Protein AF-A0A0A8KA82-F1 (afdb_monomer)

Sequence (112 aa):
HPCAITAPRFVVKMSAIATKNTRVESLEVKPPAHPTYDLKEVMQLALSEDAGNLGDVTCKATIPLDMESDAHFLAKEDGIIAGIALAEMIFAEVDPSLKVEWYVNDGDKVHK

Radius of gyration: 20.03 Å; Cα contacts (8 Å, |Δi|>4): 50; chains: 1; bounding box: 65×34×45 Å

pLDDT: mean 78.89, std 22.39, range [31.0, 97.69]

Foldseek 3Di:
DDDDDDDDDDDDDDDDDPDPDDPDDDPLPQPDDDPPDDLVVVLVVVLCVPQNPPGPPVCVVPPDPPDDDDDDDDDPAKDFDDCPSVVVVNCCVVPVVDDDDDPDHGGDIDHD

Structure (mmCIF, N/CA/C/O backbone):
data_AF-A0A0A8KA82-F1
#
_entry.id   AF-A0A0A8KA82-F1
#
loop_
_atom_site.group_PDB
_atom_site.id
_atom_site.type_symbol
_atom_site.label_atom_id
_atom_site.label_alt_id
_atom_site.label_comp_id
_atom_site.label_asym_id
_at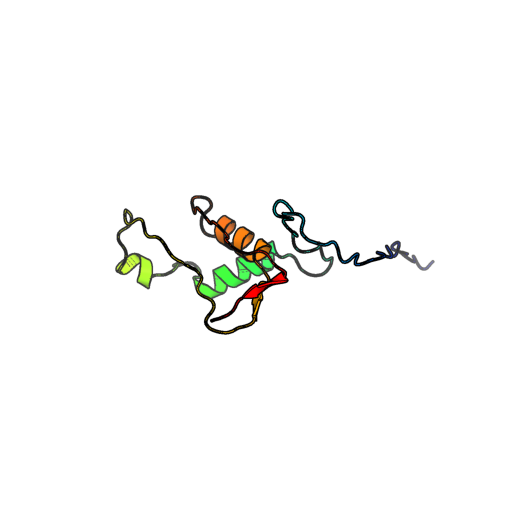om_site.label_entity_id
_atom_site.label_seq_id
_atom_site.pdbx_PDB_ins_code
_atom_site.Cartn_x
_atom_site.Cartn_y
_atom_site.Cartn_z
_atom_site.occupancy
_atom_site.B_iso_or_equiv
_atom_site.auth_seq_id
_atom_site.auth_comp_id
_atom_site.auth_asym_id
_atom_site.auth_atom_id
_atom_site.pdbx_PDB_model_num
ATOM 1 N N . HIS A 1 1 ? 43.354 -6.225 25.116 1.00 39.28 1 HIS A N 1
ATOM 2 C CA . HIS A 1 1 ? 42.542 -7.200 24.362 1.00 39.28 1 HIS A CA 1
ATOM 3 C C . HIS A 1 1 ? 41.437 -6.463 23.615 1.00 39.28 1 HIS A C 1
ATOM 5 O O . HIS A 1 1 ? 40.524 -5.984 24.275 1.00 39.28 1 HIS A O 1
ATOM 11 N N . PRO A 1 2 ? 41.523 -6.292 22.286 1.00 43.22 2 PRO A N 1
ATOM 12 C CA . PRO A 1 2 ? 40.417 -5.770 21.493 1.00 43.22 2 PRO A CA 1
ATOM 13 C C . PRO A 1 2 ? 39.523 -6.930 21.025 1.00 43.22 2 PRO A C 1
ATOM 15 O O . PRO A 1 2 ? 40.007 -7.916 20.473 1.00 43.22 2 PRO A O 1
ATOM 18 N N . CYS A 1 3 ? 38.222 -6.822 21.290 1.00 31.25 3 CYS A N 1
ATOM 19 C CA . CYS A 1 3 ? 37.200 -7.757 20.831 1.00 31.25 3 CYS A CA 1
ATOM 20 C C . CYS A 1 3 ? 36.778 -7.355 19.410 1.00 31.25 3 CYS A C 1
ATOM 22 O O . CYS A 1 3 ? 36.102 -6.346 19.224 1.00 31.25 3 CYS A O 1
ATOM 24 N N . ALA A 1 4 ? 37.225 -8.108 18.404 1.00 42.72 4 ALA A N 1
ATOM 25 C CA . ALA A 1 4 ? 36.799 -7.946 17.020 1.00 42.72 4 ALA A CA 1
ATOM 26 C C . ALA A 1 4 ? 35.571 -8.833 16.769 1.00 42.72 4 ALA A C 1
ATOM 28 O O . ALA A 1 4 ? 35.698 -10.039 16.560 1.00 42.72 4 ALA A O 1
ATOM 29 N N . ILE A 1 5 ? 34.376 -8.243 16.797 1.00 44.62 5 ILE A N 1
ATOM 30 C CA . ILE A 1 5 ? 33.147 -8.921 16.371 1.00 44.62 5 ILE A CA 1
ATOM 31 C C . ILE A 1 5 ? 33.143 -8.916 14.840 1.00 44.62 5 ILE A C 1
ATOM 33 O O . ILE A 1 5 ? 32.842 -7.909 14.204 1.00 44.62 5 ILE A O 1
ATOM 37 N N . THR A 1 6 ? 33.527 -10.042 14.240 1.00 44.03 6 THR A N 1
ATOM 38 C CA . THR A 1 6 ? 33.418 -10.252 12.793 1.00 44.03 6 THR A CA 1
ATOM 39 C C . THR A 1 6 ? 32.050 -10.867 12.511 1.00 44.03 6 THR A C 1
ATOM 41 O O . THR A 1 6 ? 31.856 -12.062 12.718 1.00 44.03 6 THR A O 1
ATOM 44 N N . ALA A 1 7 ? 31.083 -10.059 12.072 1.00 47.66 7 ALA A N 1
ATOM 45 C CA . ALA A 1 7 ? 29.824 -10.581 11.545 1.00 47.66 7 ALA A CA 1
ATOM 46 C C . ALA A 1 7 ? 30.075 -11.252 10.176 1.00 47.66 7 ALA A C 1
ATOM 48 O O . ALA A 1 7 ? 30.805 -10.685 9.353 1.00 47.66 7 ALA A O 1
ATOM 49 N N . PRO A 1 8 ? 29.505 -12.437 9.893 1.00 43.81 8 PRO A N 1
ATOM 50 C CA . PRO A 1 8 ? 29.679 -13.080 8.599 1.00 43.81 8 PRO A CA 1
ATOM 51 C C . PRO A 1 8 ? 28.957 -12.266 7.517 1.00 43.81 8 PRO A C 1
ATOM 53 O O . PRO A 1 8 ? 27.758 -12.007 7.598 1.00 43.81 8 PRO A O 1
ATOM 56 N N . ARG A 1 9 ? 29.700 -11.847 6.488 1.00 48.72 9 ARG A N 1
ATOM 57 C CA . ARG A 1 9 ? 29.131 -11.212 5.293 1.00 48.72 9 ARG A CA 1
ATOM 58 C C . ARG A 1 9 ? 28.453 -12.288 4.448 1.00 48.72 9 ARG A C 1
ATOM 60 O O . ARG A 1 9 ? 29.136 -13.078 3.800 1.00 48.72 9 ARG A O 1
ATOM 67 N N . PHE A 1 10 ? 27.125 -12.309 4.435 1.00 38.56 10 PHE A N 1
ATOM 68 C CA . PHE A 1 10 ? 26.374 -13.115 3.477 1.00 38.56 10 PHE A CA 1
ATOM 69 C C . PHE A 1 10 ? 26.462 -12.457 2.096 1.00 38.56 10 PHE A C 1
ATOM 71 O O . PHE A 1 10 ? 25.917 -11.380 1.867 1.00 38.56 10 PHE A O 1
ATOM 78 N N . VAL A 1 11 ? 27.189 -13.091 1.176 1.00 39.19 11 VAL A N 1
ATOM 79 C CA . VAL A 1 11 ? 27.209 -12.698 -0.237 1.00 39.19 11 VAL A CA 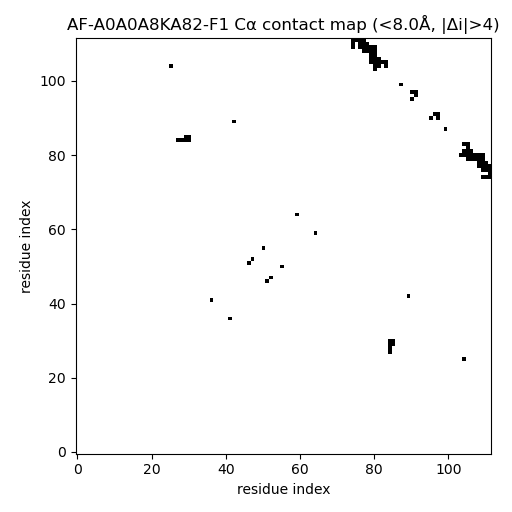1
ATOM 80 C C . VAL A 1 11 ? 26.009 -13.349 -0.912 1.00 39.19 11 VAL A C 1
ATOM 82 O O . VAL A 1 11 ? 26.011 -14.553 -1.165 1.00 39.19 11 VAL A O 1
ATOM 85 N N . VAL A 1 12 ? 24.983 -12.555 -1.205 1.00 34.16 12 VAL A N 1
ATOM 86 C CA . VAL A 1 12 ? 23.833 -12.999 -1.996 1.00 34.16 12 VAL A CA 1
ATOM 87 C C . VAL A 1 12 ? 24.203 -12.898 -3.477 1.00 34.16 12 VAL A C 1
ATOM 89 O O . VAL A 1 12 ? 24.442 -11.808 -3.994 1.00 34.16 12 VAL A O 1
ATOM 92 N N . LYS A 1 13 ? 24.290 -14.039 -4.167 1.00 31.00 13 LYS A N 1
ATOM 93 C CA . LYS A 1 13 ? 24.421 -14.085 -5.630 1.00 31.00 13 LYS A CA 1
ATOM 94 C C . LYS A 1 13 ? 23.026 -14.000 -6.247 1.00 31.00 13 LYS A C 1
ATOM 96 O O . LYS A 1 13 ? 22.241 -14.927 -6.093 1.00 31.00 13 LYS A O 1
ATOM 101 N N . MET A 1 14 ? 22.743 -12.908 -6.952 1.00 33.09 14 MET A N 1
ATOM 102 C CA . MET A 1 14 ? 21.523 -12.742 -7.743 1.00 33.09 14 MET A CA 1
ATOM 103 C C . MET A 1 14 ? 21.827 -13.077 -9.206 1.00 33.09 14 MET A C 1
ATOM 105 O O . MET A 1 14 ? 22.645 -12.412 -9.839 1.00 33.09 14 MET A O 1
ATOM 109 N N . SER A 1 15 ? 21.186 -14.115 -9.742 1.00 36.22 15 SER A N 1
ATOM 110 C CA . SER A 1 15 ? 21.169 -14.411 -11.178 1.00 36.22 15 SER A CA 1
ATOM 111 C C . SER A 1 15 ? 19.748 -14.226 -11.696 1.00 36.22 15 SER A C 1
ATOM 113 O O . SER A 1 15 ? 18.856 -14.980 -11.313 1.00 36.22 15 SER A O 1
ATOM 115 N N . ALA A 1 16 ? 19.537 -13.237 -12.563 1.00 36.44 16 ALA A N 1
ATOM 116 C CA . ALA A 1 16 ? 18.270 -13.057 -13.259 1.00 36.44 16 ALA A CA 1
ATOM 117 C C . ALA A 1 16 ? 18.222 -14.000 -14.472 1.00 36.44 16 ALA A C 1
ATOM 119 O O . ALA A 1 16 ? 19.006 -13.852 -15.411 1.00 36.44 16 ALA A O 1
ATOM 120 N N . ILE A 1 17 ? 17.314 -14.977 -14.448 1.00 44.03 17 ILE A N 1
ATOM 121 C CA . ILE A 1 17 ? 16.954 -15.777 -15.622 1.00 44.03 17 ILE A CA 1
ATOM 122 C C . ILE A 1 17 ? 15.690 -15.157 -16.215 1.00 44.03 17 ILE A C 1
ATOM 124 O O . ILE A 1 17 ? 14.655 -15.078 -15.556 1.00 44.03 17 ILE A O 1
ATOM 128 N N . ALA A 1 18 ? 15.776 -14.704 -17.465 1.00 44.78 18 ALA A N 1
ATOM 129 C CA . ALA A 1 18 ? 14.614 -14.275 -18.230 1.00 44.78 18 ALA A CA 1
ATOM 130 C C . ALA A 1 18 ? 13.793 -15.512 -18.625 1.00 44.78 18 ALA A C 1
ATOM 132 O O . ALA A 1 18 ? 14.143 -16.222 -19.570 1.00 44.78 18 ALA A O 1
ATOM 133 N N . THR A 1 19 ? 12.720 -15.792 -17.886 1.00 39.16 19 THR A N 1
ATOM 134 C CA . THR A 1 19 ? 11.844 -16.938 -18.154 1.00 39.16 19 THR A CA 1
ATOM 135 C C . THR A 1 19 ? 10.600 -16.459 -18.896 1.00 39.16 19 THR A C 1
ATOM 137 O O . THR A 1 19 ? 9.864 -15.601 -18.419 1.00 39.16 19 THR A O 1
ATOM 140 N N . LYS A 1 20 ? 10.397 -16.990 -20.105 1.00 45.91 20 LYS A N 1
ATOM 141 C CA . LYS A 1 20 ? 9.223 -16.745 -20.954 1.00 45.91 20 LYS A CA 1
ATOM 142 C C . LYS A 1 20 ? 7.946 -17.286 -20.291 1.00 45.91 20 LYS A C 1
ATOM 144 O O . LYS A 1 20 ? 7.957 -18.405 -19.790 1.00 45.91 20 LYS A O 1
ATOM 149 N N . ASN A 1 21 ? 6.861 -16.506 -20.372 1.00 47.00 21 ASN A N 1
ATOM 150 C CA . ASN A 1 21 ? 5.442 -16.863 -20.197 1.00 47.00 21 ASN A CA 1
ATOM 151 C C . ASN A 1 21 ? 5.136 -18.102 -19.344 1.00 47.00 21 ASN A C 1
ATOM 153 O O . ASN A 1 21 ? 4.678 -19.125 -19.850 1.00 47.00 21 ASN A O 1
ATOM 157 N N . THR A 1 22 ? 5.295 -17.981 -18.032 1.00 34.59 22 THR A N 1
ATOM 158 C CA . THR A 1 22 ? 4.595 -18.861 -17.093 1.00 34.59 22 THR A CA 1
ATOM 159 C C . THR A 1 22 ? 3.862 -17.952 -16.121 1.00 34.59 22 THR A C 1
ATOM 161 O O . THR A 1 22 ? 4.469 -17.028 -15.590 1.00 34.59 22 THR A O 1
ATOM 164 N N . ARG A 1 23 ? 2.548 -18.141 -15.966 1.00 40.94 23 ARG A N 1
ATOM 165 C CA . ARG A 1 23 ? 1.726 -17.404 -15.001 1.00 40.94 23 ARG A CA 1
ATOM 166 C C . ARG A 1 23 ? 2.241 -17.804 -13.619 1.00 40.94 23 ARG A C 1
ATOM 168 O O . ARG A 1 23 ? 1.947 -18.902 -13.158 1.00 40.94 23 ARG A O 1
ATOM 175 N N . VAL A 1 24 ? 3.129 -16.991 -13.056 1.00 42.16 24 VAL A N 1
ATOM 176 C CA . VAL A 1 24 ? 3.698 -17.231 -11.733 1.00 42.16 24 VAL A CA 1
ATOM 177 C C . VAL A 1 24 ? 2.624 -16.808 -10.745 1.00 42.16 24 VAL A C 1
ATOM 179 O O . VAL A 1 24 ? 2.183 -15.661 -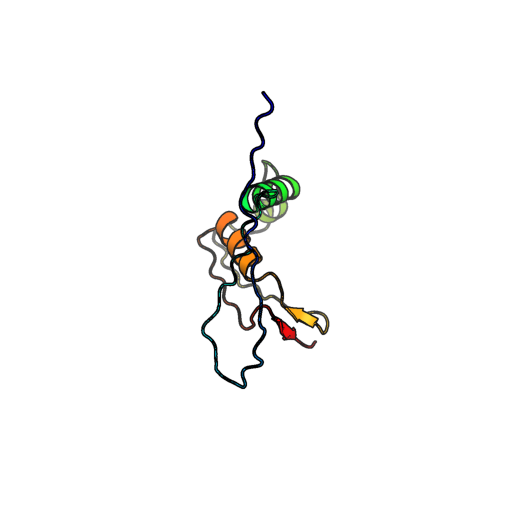10.779 1.00 42.16 24 VAL A O 1
ATOM 182 N N . GLU A 1 25 ? 2.147 -17.752 -9.937 1.00 41.66 25 GLU A N 1
ATOM 183 C CA . GLU A 1 25 ? 1.377 -17.429 -8.739 1.00 41.66 25 GLU A CA 1
ATOM 184 C C . GLU A 1 25 ? 2.182 -16.406 -7.937 1.00 41.66 25 GLU A C 1
ATOM 186 O O . GLU A 1 25 ? 3.378 -16.600 -7.717 1.00 41.66 25 GLU A O 1
ATOM 191 N N . SER A 1 26 ? 1.515 -15.297 -7.619 1.00 43.31 26 SER A N 1
ATOM 192 C CA . SER A 1 26 ? 1.954 -14.167 -6.802 1.00 43.31 26 SER A CA 1
ATOM 193 C C . SER A 1 26 ? 3.152 -14.506 -5.918 1.00 43.31 26 SER A C 1
ATOM 195 O O . SER A 1 26 ? 3.019 -15.050 -4.821 1.00 43.31 26 SER A O 1
ATOM 197 N N . LEU A 1 27 ? 4.348 -14.173 -6.403 1.00 48.66 27 LEU A N 1
ATOM 198 C CA . LEU A 1 27 ? 5.503 -14.057 -5.532 1.00 48.66 27 LEU A CA 1
ATOM 199 C C . LEU A 1 27 ? 5.254 -12.789 -4.718 1.00 48.66 27 LEU A C 1
ATOM 201 O O . LEU A 1 27 ? 5.599 -11.699 -5.164 1.00 48.66 27 LEU A O 1
ATOM 205 N N . GLU A 1 28 ? 4.620 -12.926 -3.551 1.00 55.22 28 GLU A N 1
ATOM 206 C CA . GLU A 1 28 ? 4.694 -11.919 -2.493 1.00 55.22 28 GLU A CA 1
ATOM 207 C C . GLU A 1 28 ? 6.182 -11.690 -2.203 1.00 55.22 28 GLU A C 1
ATOM 209 O O . GLU A 1 28 ? 6.811 -12.401 -1.411 1.00 55.22 28 GLU A O 1
ATOM 214 N N . VAL A 1 29 ? 6.798 -10.724 -2.884 1.00 62.16 29 VAL A N 1
ATOM 215 C CA . VAL A 1 29 ? 8.154 -10.301 -2.557 1.00 62.16 29 VAL A CA 1
ATOM 216 C C . VAL A 1 29 ? 8.022 -9.422 -1.329 1.00 62.16 29 VAL A C 1
ATOM 218 O O . VAL A 1 29 ? 7.949 -8.197 -1.415 1.00 62.16 29 VAL A O 1
ATOM 221 N N . LYS A 1 30 ? 7.956 -10.069 -0.161 1.00 67.69 30 LYS A N 1
ATOM 222 C CA . LYS A 1 30 ? 8.049 -9.358 1.110 1.00 67.69 30 LYS A CA 1
ATOM 223 C C . LYS A 1 30 ? 9.324 -8.525 1.076 1.00 67.69 30 LYS A C 1
ATOM 225 O O . LYS A 1 30 ? 10.376 -9.064 0.705 1.00 67.69 30 LYS A O 1
ATOM 230 N N . PRO A 1 31 ? 9.249 -7.231 1.426 1.00 74.06 31 PRO A N 1
ATOM 231 C CA . PRO A 1 31 ? 10.430 -6.394 1.444 1.00 74.06 31 PRO A CA 1
ATOM 232 C C . PRO A 1 31 ? 11.553 -7.073 2.238 1.00 74.06 31 PRO A C 1
ATOM 234 O O . PRO A 1 31 ? 11.292 -7.684 3.281 1.00 74.06 31 PRO A O 1
ATOM 237 N N . PRO A 1 32 ? 12.799 -7.024 1.743 1.00 75.88 32 PRO A N 1
ATOM 238 C CA . PRO A 1 32 ? 13.900 -7.708 2.393 1.00 75.88 32 PRO A CA 1
ATOM 239 C C . PRO A 1 32 ? 14.109 -7.135 3.795 1.00 75.88 32 PRO A C 1
ATOM 241 O O . PRO A 1 32 ? 14.169 -5.920 3.977 1.00 75.88 32 PRO A O 1
ATOM 244 N N . ALA A 1 33 ? 14.266 -8.016 4.783 1.00 78.56 33 ALA A N 1
ATOM 245 C CA . ALA A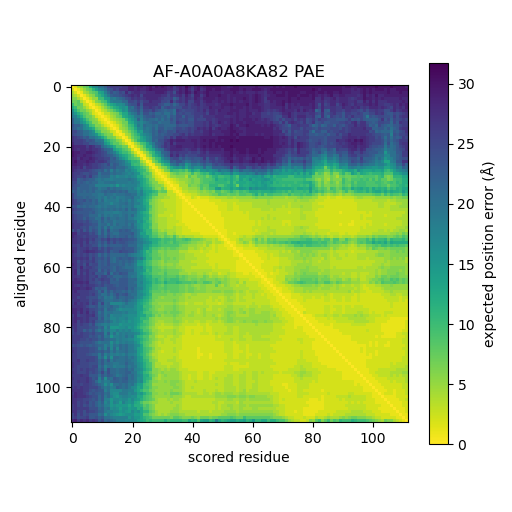 1 33 ? 14.639 -7.598 6.126 1.00 78.56 33 ALA A CA 1
ATOM 246 C C . ALA A 1 33 ? 15.973 -6.838 6.075 1.00 78.56 33 ALA A C 1
ATOM 248 O O . ALA A 1 33 ? 16.945 -7.307 5.473 1.00 78.56 33 ALA A O 1
ATOM 249 N N . HIS A 1 34 ? 16.024 -5.673 6.717 1.00 79.62 34 HIS A N 1
ATOM 250 C CA . HIS A 1 34 ? 17.204 -4.821 6.719 1.00 79.62 34 HIS A CA 1
ATOM 251 C C . HIS A 1 34 ? 17.589 -4.451 8.156 1.00 79.62 34 HIS A C 1
ATOM 253 O O . HIS A 1 34 ? 16.721 -4.088 8.943 1.00 79.62 34 HIS A O 1
ATOM 259 N N . PRO A 1 35 ? 18.880 -4.499 8.531 1.00 82.81 35 PRO A N 1
ATOM 260 C CA . PRO A 1 35 ? 19.299 -4.281 9.918 1.00 82.81 35 PRO A CA 1
ATOM 261 C C . PRO A 1 35 ? 19.146 -2.833 10.409 1.00 82.81 35 PRO A C 1
ATOM 263 O O . PRO A 1 35 ? 19.390 -2.576 11.583 1.00 82.81 35 PRO A O 1
ATOM 266 N N . THR A 1 36 ? 18.818 -1.878 9.531 1.00 86.44 36 THR A N 1
ATOM 267 C CA . THR A 1 36 ? 18.783 -0.443 9.876 1.00 86.44 36 THR A CA 1
ATOM 268 C C . THR A 1 36 ? 17.398 0.188 9.861 1.00 86.44 36 THR A C 1
ATOM 270 O O . THR A 1 36 ? 17.287 1.332 10.287 1.00 86.44 36 THR A O 1
ATOM 273 N N . TYR A 1 37 ? 16.378 -0.476 9.319 1.00 82.88 37 TYR A N 1
ATOM 274 C CA . TYR A 1 37 ? 15.023 0.068 9.295 1.00 82.88 37 TYR A CA 1
ATOM 275 C C . TYR A 1 37 ? 14.019 -1.030 9.618 1.00 82.88 37 TYR A C 1
ATOM 277 O O . TYR A 1 37 ? 14.125 -2.145 9.107 1.00 82.88 37 TYR A O 1
ATOM 285 N N . ASP A 1 38 ? 13.050 -0.691 10.461 1.00 90.56 38 ASP A N 1
ATOM 286 C CA . ASP A 1 38 ? 11.891 -1.524 10.739 1.00 90.56 38 ASP A CA 1
ATOM 287 C C . ASP A 1 38 ? 10.699 -0.954 9.970 1.00 90.56 38 ASP A C 1
ATOM 289 O O . ASP A 1 38 ? 10.260 0.173 10.199 1.00 90.56 38 ASP A O 1
ATOM 293 N N . LEU A 1 39 ? 10.192 -1.734 9.019 1.00 91.06 39 LEU A N 1
ATOM 294 C CA . LEU A 1 39 ? 9.063 -1.324 8.191 1.00 91.06 39 LEU A CA 1
ATOM 295 C C . LEU A 1 39 ? 7.803 -1.103 9.019 1.00 91.06 39 LEU A C 1
ATOM 297 O O . LEU A 1 39 ? 7.043 -0.191 8.707 1.00 91.06 39 LEU A O 1
ATOM 301 N N . LYS A 1 40 ? 7.604 -1.880 10.088 1.00 91.00 40 LYS A N 1
ATOM 302 C CA . LYS A 1 40 ? 6.446 -1.711 10.958 1.00 91.00 40 LYS A CA 1
ATOM 303 C C . LYS A 1 40 ? 6.513 -0.376 11.690 1.00 91.00 40 LYS A C 1
ATOM 305 O O . LYS A 1 40 ? 5.527 0.352 11.704 1.00 91.00 40 LYS A O 1
ATOM 310 N N . GLU A 1 41 ? 7.673 -0.027 12.242 1.00 92.88 41 GLU A N 1
ATOM 311 C CA . GLU A 1 41 ? 7.857 1.267 12.910 1.00 92.88 41 GLU A CA 1
ATOM 312 C C . GLU A 1 41 ? 7.664 2.433 11.937 1.00 92.88 41 GLU A C 1
ATOM 314 O O . GLU A 1 41 ? 6.992 3.405 12.271 1.00 92.88 41 GLU A O 1
ATOM 319 N N . VAL A 1 42 ? 8.198 2.327 10.715 1.00 93.69 42 VAL A N 1
ATOM 320 C CA . VAL A 1 42 ? 8.027 3.361 9.682 1.00 93.69 42 VAL A CA 1
ATOM 321 C C . VAL A 1 42 ? 6.557 3.519 9.292 1.00 93.69 42 VAL A C 1
ATOM 323 O O . VAL A 1 42 ? 6.075 4.646 9.203 1.00 93.69 42 VAL A O 1
ATOM 326 N N . MET A 1 43 ? 5.834 2.414 9.095 1.00 93.88 43 MET A N 1
ATOM 327 C CA . MET A 1 43 ? 4.401 2.443 8.795 1.00 93.88 43 MET A CA 1
ATOM 328 C C . MET A 1 43 ? 3.605 3.095 9.927 1.00 93.88 43 MET A C 1
ATOM 330 O O . MET A 1 43 ? 2.811 3.997 9.675 1.00 93.88 43 MET A O 1
ATOM 334 N N . GLN A 1 44 ? 3.847 2.692 11.176 1.00 93.69 44 GLN A N 1
ATOM 335 C CA . GLN A 1 44 ? 3.162 3.258 12.339 1.00 93.69 44 GLN A CA 1
ATOM 336 C C . GLN A 1 44 ? 3.473 4.744 12.522 1.00 93.69 44 GLN A C 1
ATOM 338 O O . GLN A 1 44 ? 2.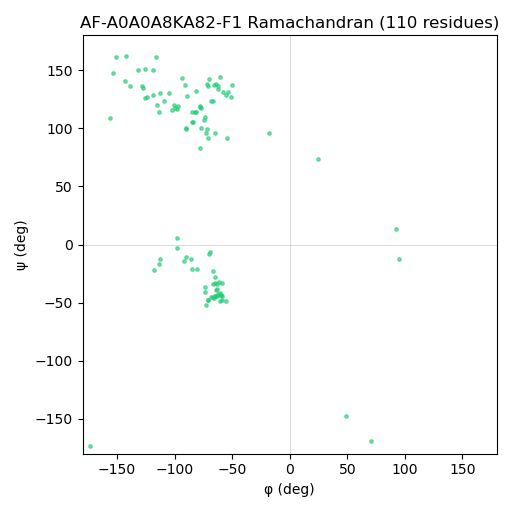581 5.524 12.854 1.00 93.69 44 GLN A O 1
ATOM 343 N N . LEU A 1 45 ? 4.718 5.151 12.271 1.00 95.12 45 LEU A N 1
ATOM 344 C CA . LEU A 1 45 ? 5.113 6.552 12.322 1.00 95.12 45 LEU A CA 1
ATOM 345 C C . LEU A 1 45 ? 4.399 7.374 11.243 1.00 95.12 45 LEU A C 1
ATOM 347 O O . LEU A 1 45 ? 3.896 8.448 11.556 1.00 95.12 45 LEU A O 1
ATOM 351 N N . ALA A 1 46 ? 4.320 6.867 10.011 1.00 95.31 46 ALA A N 1
ATOM 352 C CA . ALA A 1 46 ? 3.631 7.540 8.911 1.00 95.31 46 ALA A CA 1
ATOM 353 C C . ALA A 1 46 ? 2.118 7.665 9.166 1.00 95.31 46 ALA A C 1
ATOM 355 O O . ALA A 1 46 ? 1.557 8.742 9.006 1.00 95.31 46 ALA A O 1
ATOM 356 N N . LEU A 1 47 ? 1.463 6.599 9.639 1.00 94.44 47 LEU A N 1
ATOM 357 C CA . LEU A 1 47 ? 0.034 6.634 9.981 1.00 94.44 47 LEU A CA 1
ATOM 358 C C . LEU A 1 47 ? -0.260 7.591 11.147 1.00 94.44 47 LEU A C 1
ATOM 360 O O . LEU A 1 47 ? -1.264 8.302 11.144 1.00 94.44 47 LEU A O 1
ATOM 364 N N . SER A 1 48 ? 0.627 7.622 12.145 1.00 94.75 48 SER A N 1
ATOM 365 C CA . SER A 1 48 ? 0.537 8.555 13.271 1.00 94.75 48 SER A CA 1
ATOM 366 C C . SER A 1 48 ? 0.748 10.009 12.837 1.00 94.75 48 SER A C 1
ATOM 368 O O . SER A 1 48 ? 0.122 10.910 13.389 1.00 94.75 48 SER A O 1
ATOM 370 N N . GLU A 1 49 ? 1.602 10.257 11.845 1.00 96.00 49 GLU A N 1
ATOM 371 C CA . GLU A 1 49 ? 1.806 11.593 11.281 1.00 96.00 49 GLU A CA 1
ATOM 372 C C . GLU A 1 49 ? 0.576 12.089 10.510 1.00 96.00 49 GLU A C 1
ATOM 374 O O . GLU A 1 49 ? 0.141 13.214 10.751 1.00 96.00 49 GLU A O 1
ATOM 379 N N . ASP A 1 50 ? -0.027 11.238 9.676 1.00 95.38 50 ASP A N 1
ATOM 380 C CA . ASP A 1 50 ? -1.174 11.599 8.833 1.00 95.38 50 ASP A CA 1
ATOM 381 C C . ASP A 1 50 ? -2.469 11.812 9.641 1.00 95.38 50 ASP A C 1
ATOM 383 O O . ASP A 1 50 ? -3.160 12.822 9.494 1.00 95.38 50 ASP A O 1
ATOM 387 N N . ALA A 1 51 ? -2.792 10.882 10.547 1.00 91.19 51 ALA A N 1
ATOM 388 C CA . ALA A 1 51 ? -4.094 10.850 11.221 1.00 91.19 51 ALA A CA 1
ATOM 389 C C . ALA A 1 51 ? -4.024 11.136 12.735 1.00 91.19 51 ALA A C 1
ATOM 391 O O . ALA A 1 51 ? -5.041 11.446 13.373 1.00 91.19 51 ALA A O 1
ATOM 392 N N . GLY A 1 52 ? -2.833 11.048 13.332 1.00 89.12 52 GLY A N 1
ATOM 393 C CA . GLY A 1 52 ? -2.605 11.279 14.756 1.00 89.12 52 GLY A CA 1
ATOM 394 C C . GLY A 1 52 ? -3.576 10.528 15.669 1.00 89.12 52 GLY A C 1
ATOM 395 O O . GLY A 1 52 ? -4.069 9.442 15.372 1.00 89.12 52 GLY A O 1
ATOM 396 N N . ASN A 1 53 ? -3.888 11.138 16.814 1.00 87.62 53 ASN A N 1
ATOM 397 C CA . ASN A 1 53 ? -4.753 10.519 17.825 1.00 87.62 53 ASN A CA 1
ATOM 398 C C . ASN A 1 53 ? -6.253 10.641 17.514 1.00 87.62 53 ASN A C 1
ATOM 400 O O . ASN A 1 53 ? -7.064 9.911 18.080 1.00 87.62 53 ASN A O 1
ATOM 404 N N . LEU A 1 54 ? -6.644 11.609 16.679 1.00 90.44 54 LEU A N 1
ATOM 405 C CA . LEU A 1 54 ? -8.052 11.888 16.386 1.00 90.44 54 LEU A CA 1
ATOM 406 C C . LEU A 1 54 ? -8.559 11.115 15.162 1.00 90.44 54 LEU A C 1
ATOM 408 O O . LEU A 1 54 ? -9.777 10.979 15.005 1.00 90.44 54 LEU A O 1
ATOM 412 N N . GLY A 1 55 ? -7.659 10.549 14.355 1.00 91.00 55 GLY A N 1
ATOM 413 C CA . GLY A 1 55 ? -7.983 9.905 13.087 1.00 91.00 55 GLY A CA 1
ATOM 414 C C . GLY A 1 55 ? -8.401 10.919 12.016 1.00 91.00 55 GLY A C 1
ATOM 415 O O . GLY A 1 55 ? -8.337 12.131 12.228 1.00 91.00 55 GLY A O 1
ATOM 416 N N . ASP A 1 56 ? -8.924 10.425 10.893 1.00 93.00 56 ASP A N 1
ATOM 417 C CA . ASP A 1 56 ? -9.514 11.283 9.861 1.00 93.00 56 ASP A CA 1
ATOM 418 C C . ASP A 1 56 ? -10.872 11.845 10.326 1.00 93.00 56 ASP A C 1
ATOM 420 O O . ASP A 1 56 ? -11.929 11.207 10.239 1.00 93.00 56 ASP A O 1
ATOM 424 N N . VAL A 1 57 ? -10.839 13.065 10.866 1.00 94.19 57 VAL A N 1
ATOM 425 C CA . VAL A 1 57 ? -12.030 13.784 11.344 1.00 94.19 57 VAL A CA 1
ATOM 426 C C . VAL A 1 57 ? -13.000 14.129 10.214 1.00 94.19 57 VAL A C 1
ATOM 428 O O . VAL A 1 57 ? -14.205 14.217 10.459 1.00 94.19 57 VAL A O 1
ATOM 431 N N . THR A 1 58 ? -12.500 14.296 8.988 1.00 93.62 58 THR A N 1
ATOM 432 C CA . THR A 1 58 ? -13.329 14.607 7.821 1.00 93.62 58 THR A CA 1
ATOM 433 C C . THR A 1 58 ? -14.147 13.383 7.445 1.00 93.62 58 THR A C 1
ATOM 435 O O . THR A 1 58 ? -15.370 13.489 7.328 1.00 93.62 58 THR A O 1
ATOM 438 N N . CYS A 1 59 ? -13.518 12.208 7.354 1.00 92.81 59 CYS A N 1
ATOM 439 C CA . CYS A 1 59 ? -14.218 10.945 7.120 1.00 92.81 59 CYS A CA 1
ATOM 440 C C . CYS A 1 59 ? -15.255 10.664 8.211 1.00 92.81 59 CYS A C 1
ATOM 442 O O . CYS A 1 59 ? -16.414 10.414 7.889 1.00 92.81 59 CYS A O 1
ATOM 444 N N . LYS A 1 60 ? -14.896 10.808 9.494 1.00 91.69 60 LYS A N 1
ATOM 445 C CA . LYS A 1 60 ? -15.836 10.594 10.614 1.00 91.69 60 LYS A CA 1
ATOM 446 C C . LYS A 1 60 ? -17.070 11.498 10.566 1.00 91.69 60 LYS A C 1
ATOM 448 O O . LYS A 1 60 ? -18.134 11.097 11.027 1.00 91.69 60 LYS A O 1
ATOM 453 N N . ALA A 1 61 ? -16.925 12.724 10.067 1.00 95.69 61 ALA A N 1
ATOM 454 C CA . ALA A 1 61 ? -18.021 13.687 10.001 1.00 95.69 61 ALA A CA 1
ATOM 455 C C . ALA A 1 61 ? -18.899 13.530 8.749 1.00 95.69 61 ALA A C 1
ATOM 457 O O . ALA A 1 61 ? -20.029 14.020 8.743 1.00 95.69 61 ALA A O 1
ATOM 458 N N . THR A 1 62 ? -18.386 12.905 7.686 1.00 96.69 62 THR A N 1
ATOM 459 C CA . THR A 1 62 ? -19.023 12.921 6.356 1.00 96.69 62 THR A CA 1
ATOM 460 C C . THR A 1 62 ? -19.440 11.548 5.844 1.00 96.69 62 THR A C 1
ATOM 462 O O . THR A 1 62 ? -20.339 11.480 5.007 1.00 96.69 62 THR A O 1
ATOM 465 N N . ILE A 1 63 ? -18.841 10.468 6.351 1.00 94.00 63 ILE A N 1
ATOM 466 C CA . ILE A 1 63 ? -19.090 9.099 5.900 1.00 94.00 63 ILE A CA 1
ATOM 467 C C . ILE A 1 63 ? -19.861 8.326 6.984 1.00 94.00 63 ILE A C 1
ATOM 469 O O . ILE A 1 63 ? -19.393 8.249 8.123 1.00 94.00 63 ILE A O 1
ATOM 473 N N . PRO A 1 64 ? -21.040 7.757 6.670 1.00 93.88 64 PRO A N 1
ATOM 474 C CA . PRO A 1 64 ? -21.768 6.883 7.589 1.00 93.88 64 PRO A CA 1
ATOM 475 C C . PRO A 1 64 ? -20.957 5.638 7.976 1.00 93.88 64 PRO A C 1
ATOM 477 O O . PRO A 1 64 ? -20.243 5.077 7.151 1.00 93.88 64 PRO A O 1
ATOM 480 N N . LEU A 1 65 ? -21.096 5.180 9.224 1.00 89.38 65 LEU A N 1
ATOM 481 C CA . LEU A 1 65 ? -20.328 4.045 9.764 1.00 89.38 65 LEU A CA 1
ATOM 482 C C . LEU A 1 65 ? -20.664 2.695 9.114 1.00 89.38 65 LEU A C 1
ATOM 484 O O . LEU A 1 65 ? -19.868 1.767 9.189 1.00 89.38 65 LEU A O 1
ATOM 488 N N . ASP A 1 66 ? -21.851 2.575 8.533 1.00 89.81 66 ASP A N 1
ATOM 489 C CA . ASP A 1 66 ? -22.376 1.383 7.867 1.00 89.81 66 ASP A CA 1
ATOM 490 C C . ASP A 1 66 ? -22.210 1.432 6.341 1.00 89.81 66 ASP A C 1
ATOM 492 O O . ASP A 1 66 ? -22.705 0.556 5.632 1.00 89.81 66 ASP A O 1
ATOM 496 N N . MET A 1 67 ? -21.529 2.457 5.822 1.00 92.31 67 MET A N 1
ATOM 497 C CA . MET A 1 67 ? -21.288 2.589 4.394 1.00 92.31 67 MET A CA 1
ATOM 498 C C . MET A 1 67 ? -20.171 1.643 3.950 1.00 92.31 67 MET A C 1
ATOM 500 O O . MET A 1 67 ? -19.017 1.801 4.343 1.00 92.31 67 MET A O 1
ATOM 504 N N . GLU A 1 68 ? -20.506 0.707 3.067 1.00 91.25 68 GLU A N 1
ATOM 505 C CA . GLU A 1 68 ? -19.524 -0.056 2.298 1.00 91.25 68 GLU A CA 1
ATOM 506 C C . GLU A 1 68 ? -19.245 0.663 0.973 1.00 91.25 68 GLU A C 1
ATOM 508 O O . GLU A 1 68 ? -20.161 1.158 0.308 1.00 91.25 68 GLU A O 1
ATOM 513 N N . SER A 1 69 ? -17.974 0.739 0.585 1.00 90.19 69 SER A N 1
ATOM 514 C CA . SER A 1 69 ? -17.559 1.391 -0.656 1.00 90.19 69 SER A CA 1
ATOM 515 C C . SER A 1 69 ? -16.401 0.660 -1.312 1.00 90.19 69 SER A C 1
ATOM 517 O O . SER A 1 69 ? -15.447 0.289 -0.631 1.00 90.19 69 SER A O 1
ATOM 519 N N . ASP A 1 70 ? -16.448 0.571 -2.638 1.00 93.69 70 AS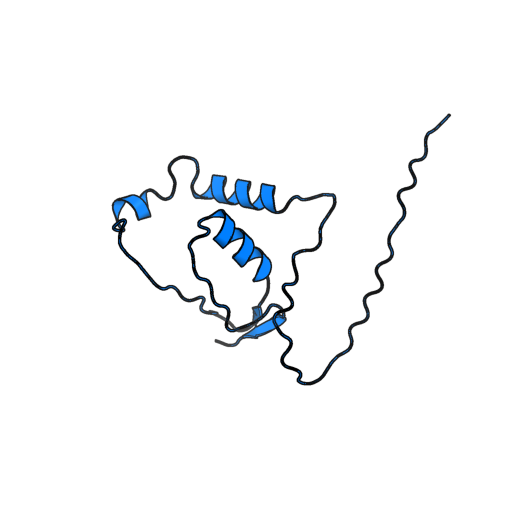P A N 1
ATOM 520 C CA . ASP A 1 70 ? -15.350 0.060 -3.451 1.00 93.69 70 ASP A CA 1
ATOM 521 C C . ASP A 1 70 ? -14.458 1.206 -3.946 1.00 93.69 70 ASP A C 1
ATOM 523 O O . ASP A 1 70 ? -14.933 2.289 -4.304 1.00 93.69 70 ASP A O 1
ATOM 527 N N . ALA A 1 71 ? -13.151 0.951 -4.007 1.00 93.50 71 ALA A N 1
ATOM 528 C CA . ALA A 1 71 ? -12.160 1.874 -4.546 1.00 93.50 71 ALA A CA 1
ATOM 529 C C . ALA A 1 71 ? -11.226 1.153 -5.525 1.00 93.50 71 ALA A C 1
ATOM 531 O O . ALA A 1 71 ? -10.947 -0.037 -5.388 1.00 93.50 71 ALA A O 1
ATOM 532 N N . HIS A 1 72 ? -10.715 1.892 -6.512 1.00 93.50 72 HIS A N 1
ATOM 533 C CA . HIS A 1 72 ? -9.818 1.352 -7.532 1.00 93.50 72 HIS A CA 1
ATOM 534 C C . HIS A 1 72 ? -8.541 2.181 -7.648 1.00 93.50 72 HIS A C 1
ATOM 536 O O . HIS A 1 72 ? -8.583 3.410 -7.750 1.00 93.50 72 HIS A O 1
ATOM 542 N N . PHE A 1 73 ? -7.401 1.493 -7.712 1.00 93.00 73 PHE A N 1
ATOM 543 C CA . PHE A 1 73 ? -6.129 2.099 -8.082 1.00 93.00 73 PHE A CA 1
ATOM 544 C C . PHE A 1 73 ? -6.057 2.281 -9.599 1.00 93.00 73 PHE A C 1
ATOM 546 O O . PHE A 1 73 ? -6.105 1.314 -10.355 1.00 93.00 73 PHE A O 1
ATOM 553 N N . LEU A 1 74 ? -5.930 3.532 -10.043 1.00 93.50 74 LEU A N 1
ATOM 554 C CA . LEU A 1 74 ? -5.829 3.893 -11.456 1.00 93.50 74 LEU A CA 1
ATOM 555 C C . LEU A 1 74 ? -4.456 4.508 -11.740 1.00 93.50 74 LEU A C 1
ATOM 557 O O . LEU A 1 74 ? -4.112 5.553 -11.182 1.00 93.50 74 LEU A O 1
ATOM 561 N N . ALA A 1 75 ? -3.689 3.883 -12.637 1.00 93.25 75 ALA A N 1
ATOM 562 C CA . ALA A 1 75 ? -2.449 4.458 -13.146 1.00 93.25 75 ALA A CA 1
ATOM 563 C C . ALA A 1 75 ? -2.773 5.704 -13.986 1.00 93.25 75 ALA A C 1
ATOM 565 O O . ALA A 1 75 ? -3.558 5.649 -14.930 1.00 93.25 75 ALA A O 1
ATOM 566 N N . LYS A 1 76 ? -2.194 6.853 -13.626 1.00 94.56 76 LYS A N 1
ATOM 567 C CA . LYS A 1 76 ? -2.436 8.124 -14.336 1.00 94.56 76 LYS A CA 1
ATOM 568 C C . LYS A 1 76 ? -1.451 8.377 -15.479 1.00 94.56 76 LYS A C 1
ATOM 570 O O . LYS A 1 76 ? -1.676 9.302 -16.266 1.00 94.56 76 LYS A O 1
ATOM 575 N N . GLU A 1 77 ? -0.398 7.566 -15.551 1.00 96.69 77 GLU A N 1
ATOM 576 C CA . GLU A 1 77 ? 0.709 7.620 -16.504 1.00 96.69 77 GLU A CA 1
ATOM 577 C C . GLU A 1 77 ? 1.276 6.211 -16.731 1.00 96.69 77 GLU A C 1
ATOM 579 O O . GLU A 1 77 ? 1.070 5.308 -15.915 1.00 96.69 77 GLU A O 1
ATOM 584 N N . ASP A 1 78 ? 2.008 6.047 -17.832 1.00 97.69 78 ASP A N 1
ATOM 585 C CA . ASP A 1 78 ? 2.739 4.822 -18.144 1.00 97.69 78 ASP A CA 1
ATOM 586 C C . ASP A 1 78 ? 3.871 4.593 -17.133 1.00 97.69 78 ASP A C 1
ATOM 588 O O . ASP A 1 78 ? 4.615 5.517 -16.795 1.00 97.69 78 ASP A O 1
ATOM 592 N N . GLY A 1 79 ? 4.056 3.355 -16.677 1.00 96.75 79 GLY A N 1
ATOM 593 C CA . GLY A 1 79 ? 5.043 3.073 -15.637 1.00 96.75 79 GLY A CA 1
ATOM 594 C C . GLY A 1 79 ? 5.254 1.599 -15.328 1.00 96.75 79 GLY A C 1
ATOM 595 O O . GLY A 1 79 ? 4.737 0.716 -16.010 1.00 96.75 79 GLY A O 1
ATOM 596 N N . ILE A 1 80 ? 6.053 1.352 -14.289 1.00 96.69 80 ILE A N 1
ATOM 597 C CA . ILE A 1 80 ? 6.282 0.031 -13.698 1.00 96.69 80 ILE A CA 1
ATOM 598 C C . ILE A 1 80 ? 5.671 0.025 -12.303 1.00 96.69 80 ILE A C 1
ATOM 600 O O . ILE A 1 80 ? 5.938 0.934 -11.516 1.00 96.69 80 ILE A O 1
ATOM 604 N N . ILE A 1 81 ? 4.882 -0.997 -11.998 1.00 95.75 81 ILE A N 1
ATOM 605 C CA . ILE A 1 81 ? 4.284 -1.181 -10.676 1.00 95.75 81 ILE A CA 1
ATOM 606 C C . ILE A 1 81 ? 5.352 -1.602 -9.666 1.00 95.75 81 ILE A C 1
ATOM 608 O O . ILE A 1 81 ? 6.220 -2.421 -9.971 1.00 95.75 81 ILE A O 1
ATOM 612 N N . ALA A 1 82 ? 5.298 -1.031 -8.466 1.00 93.38 82 ALA A N 1
ATOM 613 C CA . ALA A 1 82 ? 6.159 -1.396 -7.352 1.00 93.38 82 ALA A CA 1
ATOM 614 C C . ALA A 1 82 ? 5.475 -1.077 -6.017 1.00 93.38 82 ALA A C 1
ATOM 616 O O . ALA A 1 82 ? 4.779 -0.065 -5.903 1.00 93.38 82 ALA A O 1
ATOM 617 N N . GLY A 1 83 ? 5.751 -1.883 -4.992 1.00 92.19 83 GLY A N 1
ATOM 618 C CA . GLY A 1 83 ? 5.301 -1.632 -3.628 1.00 92.19 83 GLY A CA 1
ATOM 619 C C . GLY A 1 83 ? 3.970 -2.283 -3.266 1.00 92.19 83 GLY A C 1
ATOM 620 O O . GLY A 1 83 ? 3.443 -1.955 -2.205 1.00 92.19 83 GLY A O 1
ATOM 621 N N . ILE A 1 84 ? 3.447 -3.217 -4.069 1.00 93.69 84 ILE A N 1
ATOM 622 C CA . ILE A 1 84 ? 2.210 -3.949 -3.746 1.00 93.69 84 ILE A CA 1
ATOM 623 C C . ILE A 1 84 ? 2.316 -4.630 -2.377 1.00 93.69 84 ILE A C 1
ATOM 625 O O . ILE A 1 84 ? 1.457 -4.422 -1.526 1.00 93.69 84 ILE A O 1
ATOM 629 N N . ALA A 1 85 ? 3.412 -5.347 -2.114 1.00 90.75 85 ALA A N 1
ATOM 630 C CA . ALA A 1 85 ? 3.602 -6.031 -0.832 1.00 90.75 85 ALA A CA 1
ATOM 631 C C . ALA A 1 85 ? 3.639 -5.055 0.361 1.00 90.75 85 ALA A C 1
ATOM 633 O O . ALA A 1 85 ? 3.215 -5.392 1.463 1.00 90.75 85 ALA A O 1
ATOM 634 N N . LEU A 1 86 ? 4.141 -3.830 0.160 1.00 92.00 86 LEU A N 1
ATOM 635 C CA . LEU A 1 86 ? 4.119 -2.790 1.191 1.00 92.00 86 LEU A CA 1
ATOM 636 C C . LEU A 1 86 ? 2.710 -2.216 1.378 1.00 92.00 86 LEU A C 1
ATOM 638 O O . LEU A 1 86 ? 2.289 -2.015 2.514 1.00 92.00 86 LEU A O 1
ATOM 642 N N . ALA A 1 87 ? 1.975 -1.993 0.287 1.00 93.88 87 ALA A N 1
ATOM 643 C CA . ALA A 1 87 ? 0.592 -1.535 0.338 1.00 93.88 87 ALA A CA 1
ATOM 644 C C . ALA A 1 87 ? -0.305 -2.535 1.084 1.00 93.88 87 ALA A C 1
ATOM 646 O O . ALA A 1 87 ? -1.074 -2.124 1.947 1.00 93.88 87 ALA A O 1
ATOM 647 N N . GLU A 1 88 ? -0.161 -3.839 0.831 1.00 93.00 88 GLU A N 1
ATOM 648 C CA . GLU A 1 88 ? -0.882 -4.892 1.562 1.00 93.00 88 GLU A CA 1
ATOM 649 C C . GLU A 1 88 ? -0.601 -4.856 3.068 1.00 93.00 88 GLU A C 1
ATOM 651 O O . GLU A 1 88 ? -1.533 -4.929 3.869 1.00 93.00 88 GLU A O 1
ATOM 656 N N . MET A 1 89 ? 0.666 -4.682 3.465 1.00 92.44 89 MET A N 1
ATOM 657 C CA . MET A 1 89 ? 1.021 -4.523 4.879 1.00 92.44 89 MET A CA 1
ATOM 658 C C . MET A 1 89 ? 0.35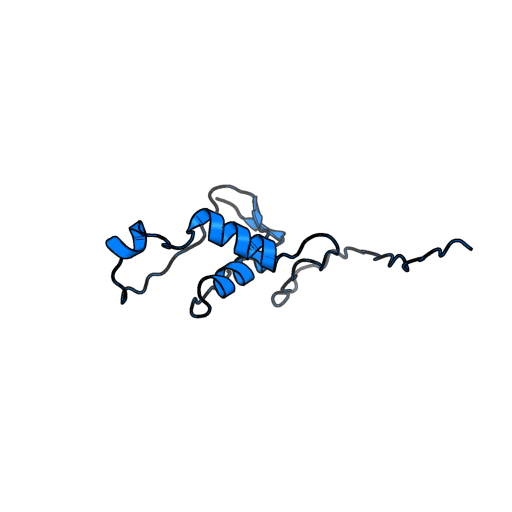3 -3.287 5.495 1.00 92.44 89 MET A C 1
ATOM 660 O O . MET A 1 89 ? -0.144 -3.367 6.616 1.00 92.44 89 MET A O 1
ATOM 664 N N . ILE A 1 90 ? 0.309 -2.162 4.774 1.00 94.50 90 ILE A N 1
ATOM 665 C CA . ILE A 1 90 ? -0.343 -0.928 5.239 1.00 94.50 90 ILE A CA 1
ATOM 666 C C . ILE A 1 90 ? -1.851 -1.119 5.380 1.00 94.50 90 ILE A C 1
ATOM 668 O O . ILE A 1 90 ? -2.399 -0.760 6.418 1.00 94.50 90 ILE A O 1
ATOM 672 N N . PHE A 1 91 ? -2.521 -1.721 4.396 1.00 94.75 91 PHE A N 1
ATOM 673 C CA . PHE A 1 91 ? -3.956 -1.992 4.490 1.00 94.75 91 PHE A CA 1
ATOM 674 C C . PHE A 1 91 ? -4.290 -2.883 5.683 1.00 94.75 91 PHE A C 1
ATOM 676 O O . PHE A 1 91 ? -5.213 -2.565 6.426 1.00 94.75 91 PHE A O 1
ATOM 683 N N . ALA A 1 92 ? -3.501 -3.933 5.918 1.00 92.75 92 ALA A N 1
ATOM 684 C CA . ALA A 1 92 ? -3.690 -4.812 7.067 1.00 92.75 92 ALA A CA 1
ATOM 685 C C . ALA A 1 92 ? -3.453 -4.110 8.420 1.00 92.75 92 ALA A C 1
ATOM 687 O O . ALA A 1 92 ? -4.109 -4.461 9.400 1.00 92.75 92 ALA A O 1
ATOM 688 N N . GLU A 1 93 ? -2.532 -3.139 8.491 1.00 92.56 93 GLU A N 1
ATOM 689 C CA . GLU A 1 93 ? -2.290 -2.335 9.702 1.00 92.56 93 GLU A CA 1
ATOM 690 C C . GLU A 1 93 ? -3.411 -1.307 9.940 1.00 92.56 93 GLU A C 1
ATOM 692 O O . GLU A 1 93 ? -3.777 -1.066 11.089 1.00 92.56 93 GLU A O 1
ATOM 697 N N . VAL A 1 94 ? -3.970 -0.716 8.876 1.00 92.75 94 VAL A N 1
ATOM 698 C CA . VAL A 1 94 ? -5.068 0.263 8.964 1.00 92.75 94 VAL A CA 1
ATOM 699 C C . VAL A 1 94 ? -6.388 -0.414 9.329 1.00 92.75 94 VAL A C 1
ATOM 701 O O . VAL A 1 94 ? -7.056 0.015 10.270 1.00 92.75 94 VAL A O 1
ATOM 704 N N . ASP A 1 95 ? -6.768 -1.459 8.594 1.00 91.25 95 ASP A N 1
ATOM 705 C CA . ASP A 1 95 ? -7.980 -2.232 8.847 1.00 91.25 95 ASP A CA 1
ATOM 706 C C . ASP A 1 95 ? -7.853 -3.655 8.259 1.00 91.25 95 ASP A C 1
ATOM 708 O O . ASP A 1 95 ? -7.936 -3.845 7.040 1.00 91.25 95 ASP A O 1
ATOM 712 N N . PRO A 1 96 ? -7.712 -4.693 9.106 1.00 91.75 96 PRO A N 1
ATOM 713 C CA . PRO A 1 96 ? -7.563 -6.075 8.656 1.00 91.75 96 PRO A CA 1
ATOM 714 C C . PRO A 1 96 ? -8.836 -6.668 8.027 1.00 91.75 96 PRO A C 1
ATOM 716 O O . PRO A 1 96 ? -8.793 -7.798 7.539 1.00 91.75 96 PRO A O 1
ATOM 719 N N . SER A 1 97 ? -9.972 -5.964 8.064 1.00 91.56 97 SER A N 1
ATOM 720 C CA . SER A 1 97 ? -11.218 -6.393 7.419 1.00 91.56 97 SER A CA 1
ATOM 721 C C . SER A 1 97 ? -11.315 -5.997 5.940 1.00 91.56 97 SER A C 1
ATOM 723 O O . SER A 1 97 ? -12.173 -6.530 5.226 1.00 91.56 9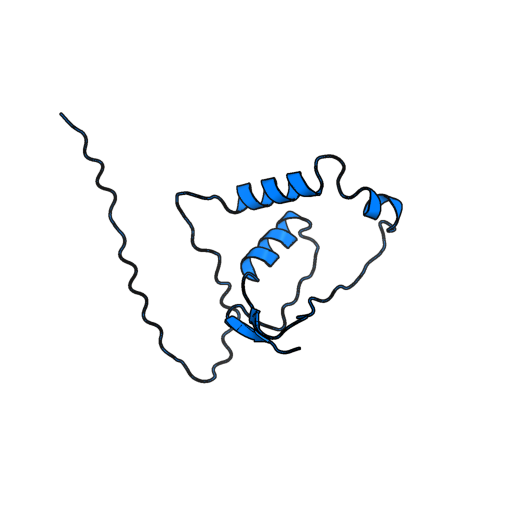7 SER A O 1
ATOM 725 N N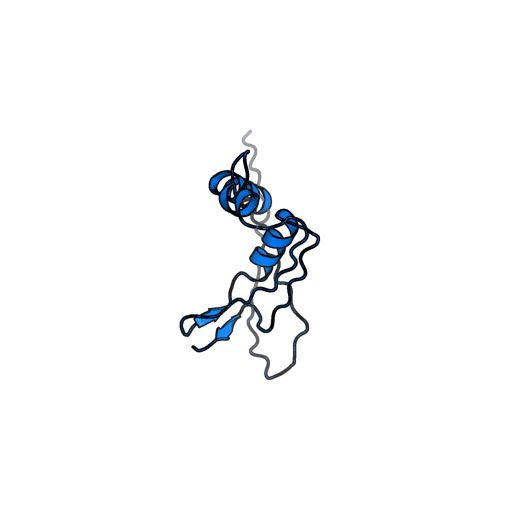 . LEU A 1 98 ? -10.423 -5.119 5.458 1.00 93.88 98 LEU A N 1
ATOM 726 C CA . LEU A 1 98 ? -10.381 -4.699 4.059 1.00 93.88 98 LEU A CA 1
ATOM 727 C C . LEU A 1 98 ? -10.094 -5.878 3.125 1.00 93.88 98 LEU A C 1
ATOM 729 O O . LEU A 1 98 ? -9.192 -6.687 3.349 1.00 93.88 98 LEU A O 1
ATOM 733 N N . LYS A 1 99 ? -10.841 -5.934 2.022 1.00 93.75 99 LYS A N 1
ATOM 734 C CA . LYS A 1 99 ? -10.594 -6.867 0.920 1.00 93.75 99 LYS A CA 1
ATOM 735 C C . LYS A 1 99 ? -9.859 -6.126 -0.183 1.00 93.75 99 LYS A C 1
ATOM 737 O O . LYS A 1 99 ? -10.397 -5.182 -0.754 1.00 93.75 99 LYS A O 1
ATOM 742 N N . VAL A 1 100 ? -8.639 -6.559 -0.476 1.00 93.06 100 VAL A N 1
ATOM 743 C CA . VAL A 1 100 ? -7.792 -5.951 -1.503 1.00 93.06 100 VAL A CA 1
ATOM 744 C C . VAL A 1 100 ? -7.502 -6.993 -2.573 1.00 93.06 100 VAL A C 1
ATOM 746 O O . VAL A 1 100 ? -7.069 -8.101 -2.265 1.00 93.06 100 VAL A O 1
ATOM 749 N N . GLU A 1 101 ? -7.749 -6.633 -3.829 1.00 93.62 101 GLU A N 1
ATOM 750 C CA . GLU A 1 101 ? -7.472 -7.474 -4.991 1.00 93.62 101 GLU A CA 1
ATOM 751 C C . GLU A 1 101 ? -6.563 -6.722 -5.966 1.00 93.62 101 GLU A C 1
ATOM 753 O O . GLU A 1 101 ? -6.867 -5.602 -6.385 1.00 93.62 101 GLU A O 1
ATOM 758 N N . TRP A 1 102 ? -5.453 -7.352 -6.353 1.00 92.38 102 TRP A N 1
ATOM 759 C CA . TRP A 1 102 ? -4.500 -6.799 -7.313 1.00 92.38 102 TRP A CA 1
ATOM 760 C C . TRP A 1 102 ? -4.634 -7.488 -8.671 1.00 92.38 102 TRP A C 1
ATOM 762 O O . TRP A 1 102 ? -4.613 -8.712 -8.778 1.00 92.38 102 TRP A O 1
ATOM 772 N N . TYR A 1 103 ? -4.731 -6.685 -9.730 1.00 92.88 103 TYR A N 1
ATOM 773 C CA . TYR A 1 103 ? -4.827 -7.162 -11.117 1.00 92.88 103 TYR A CA 1
ATOM 774 C C . TYR A 1 103 ? -3.478 -7.154 -11.856 1.00 92.88 103 TYR A C 1
ATOM 776 O O . TYR A 1 103 ? -3.397 -7.565 -13.013 1.00 92.88 103 TYR A O 1
ATOM 784 N N . VAL A 1 104 ? -2.432 -6.671 -11.187 1.00 92.94 104 VAL A N 1
ATOM 785 C CA . VAL A 1 104 ? -1.056 -6.507 -11.669 1.00 92.94 104 VAL A CA 1
ATOM 786 C C . VAL A 1 104 ? -0.092 -6.851 -10.535 1.00 92.94 104 VAL A C 1
ATOM 788 O O . VAL A 1 104 ? -0.493 -6.860 -9.373 1.00 92.94 104 VAL A O 1
ATOM 791 N N . ASN A 1 105 ? 1.167 -7.118 -10.864 1.00 91.19 105 ASN A N 1
ATOM 792 C CA . ASN A 1 105 ? 2.228 -7.459 -9.919 1.00 91.19 105 ASN A CA 1
ATOM 793 C C . ASN A 1 105 ? 3.335 -6.400 -9.920 1.00 91.19 105 ASN A C 1
ATOM 795 O O . ASN A 1 105 ? 3.516 -5.664 -10.892 1.00 91.19 105 ASN A O 1
ATOM 799 N N . ASP A 1 106 ? 4.140 -6.380 -8.857 1.00 91.25 106 ASP A N 1
ATOM 800 C CA . ASP A 1 106 ? 5.384 -5.612 -8.844 1.00 91.25 106 ASP A CA 1
ATOM 801 C C . ASP A 1 106 ? 6.277 -6.030 -10.027 1.00 91.25 106 ASP A C 1
ATOM 803 O O . ASP A 1 106 ? 6.546 -7.212 -10.253 1.00 91.25 106 ASP A O 1
ATOM 807 N N . GLY A 1 107 ? 6.741 -5.043 -10.791 1.00 93.62 107 GLY A N 1
ATOM 808 C CA . GLY A 1 107 ? 7.500 -5.223 -12.028 1.00 93.62 107 GLY A CA 1
ATOM 809 C C . GLY A 1 107 ? 6.663 -5.183 -13.312 1.00 93.62 107 GLY A C 1
ATOM 810 O O . GLY A 1 107 ? 7.249 -5.039 -14.391 1.00 93.62 107 GLY A O 1
ATOM 811 N N . ASP A 1 108 ? 5.331 -5.249 -13.230 1.00 94.81 108 ASP A N 1
ATOM 812 C CA . ASP A 1 108 ? 4.469 -5.157 -14.412 1.00 94.81 108 ASP A CA 1
ATOM 813 C C . ASP A 1 108 ? 4.480 -3.742 -15.007 1.00 94.81 108 ASP A C 1
ATOM 815 O O . ASP A 1 108 ? 4.505 -2.735 -14.296 1.00 94.81 108 ASP A O 1
ATOM 819 N N . LYS A 1 109 ? 4.446 -3.669 -16.343 1.00 96.88 109 LYS A N 1
ATOM 820 C CA . LYS A 1 109 ? 4.252 -2.418 -17.087 1.00 96.88 109 LYS A CA 1
ATOM 821 C C . LYS A 1 109 ? 2.773 -2.076 -17.149 1.00 96.88 109 LYS A C 1
ATOM 823 O O . LYS A 1 109 ? 1.972 -2.911 -17.561 1.00 96.88 109 LYS A O 1
ATOM 828 N N . VAL A 1 110 ? 2.441 -0.831 -16.838 1.00 95.31 110 VAL A N 1
ATOM 829 C CA . VAL A 1 110 ? 1.101 -0.266 -17.015 1.00 95.31 110 VAL A CA 1
ATOM 830 C C . VAL A 1 110 ? 1.146 0.911 -17.977 1.00 95.31 110 VAL A C 1
ATOM 832 O O . VAL A 1 110 ? 2.164 1.595 -18.083 1.00 95.31 110 VAL A O 1
ATOM 835 N N . HIS A 1 111 ? 0.040 1.119 -18.682 1.00 93.88 111 HIS A N 1
ATOM 836 C CA . HIS A 1 111 ? -0.165 2.225 -19.609 1.00 93.88 111 HIS A CA 1
ATOM 837 C C . HIS A 1 111 ? -1.441 2.972 -19.230 1.00 93.88 111 HIS A C 1
ATOM 839 O O . HIS A 1 111 ? -2.353 2.368 -18.658 1.00 93.88 111 HIS A O 1
ATOM 845 N N . LYS A 1 112 ? -1.483 4.266 -19.538 1.00 87.38 112 LYS A N 1
ATOM 846 C CA . LYS A 1 112 ? -2.659 5.114 -19.330 1.00 87.38 112 LYS A CA 1
ATOM 847 C C . LYS A 1 112 ? -3.822 4.766 -20.262 1.00 87.38 112 LYS A C 1
ATOM 849 O O . LYS A 1 112 ? -3.565 4.476 -21.452 1.00 87.38 112 LYS A O 1
#

Solvent-accessible surface area (backbone atoms only — not comparable to full-atom values): 7914 Å² total; per-residue (Å²): 138,87,87,79,86,78,76,84,81,81,82,83,85,84,80,89,76,91,75,80,93,67,92,69,77,81,78,76,65,65,78,78,89,52,101,86,62,57,68,66,60,50,50,54,51,52,51,42,69,77,31,50,95,77,43,60,60,63,55,68,75,72,51,66,94,84,66,84,82,89,86,80,93,74,69,89,52,66,45,66,42,72,57,57,58,56,50,54,54,49,44,48,72,75,41,72,83,68,86,84,86,78,96,72,52,68,71,38,78,46,70,99

Mean predicted aligned error: 11.82 Å

Secondary structure (DSSP, 8-state):
--------------------S--------PPPPBTTB-HHHHHHHHHHHHHTTT--HHHHHHS-TT---------SSSEE---HHHHHHHHHHH-TT-----SS-TT-EE--

InterPro domains:
  IPR022412 Quinolinate phosphoribosyl transferase, N-terminal [PF02749] (56-112)
  IPR027277 Nicotinate-nucleotide pyrophosphorylase/Putative pyrophosphorylase ModD [PTHR32179] (28-112)
  IPR037128 Quinolinate phosphoribosyl transferase, N-terminal domain superfamily [G3DSA:3.90.1170.20] (29-112)

Organism: NCBI:txid118703